Protein AF-A0A1B6D2B9-F1 (afdb_monomer_lite)

Secondary structure (DSSP, 8-state):
------PPPTTTTPPPPGGGS----HHHHHHHHHHHHHHHHTS-----HHHHHHHHHHHH-----HHHHHHHHHHTTEEEEE-TTS-EEEEE--HHHHHHHHHHHHHHHTTPPPP-

Organism: NCBI:txid38151

Foldseek 3Di:
DDDPDPDDPDPPPDDDDCVLVDDADPVNLVVLVVLCVCCCPPVVHFDDLVNSQVVCCVPPVPPDDSVSVQVSLVVQQWDWDQDPVRDTGIDHRPPPVVVVVVVVVVCVVVVHDDDD

Sequence (116 aa):
QFINEKLSTPGKKRKRSDYRNVNVDDFDRRVILDIIRGFYLNQKVVPTSKKLLQVLNEKLGFQWAESSLSRVLRNLGFRWRKCGSQRKILIERVNWRCDYLQKIRRLRGNKSKIFY

pLDDT: mean 83.69, std 9.5, range [45.16, 94.5]

Structure (mmCIF, N/CA/C/O backbone):
data_AF-A0A1B6D2B9-F1
#
_entry.id   AF-A0A1B6D2B9-F1
#
loop_
_atom_site.group_PDB
_atom_site.id
_atom_site.type_symbol
_atom_site.label_atom_id
_atom_site.label_alt_id
_atom_site.label_comp_id
_atom_site.label_asym_id
_atom_site.label_entity_id
_atom_site.label_seq_id
_atom_site.pdbx_PDB_ins_code
_atom_site.Cartn_x
_atom_site.Cartn_y
_atom_site.Cartn_z
_atom_site.occupancy
_atom_site.B_iso_or_equiv
_atom_site.auth_seq_id
_atom_site.auth_comp_id
_atom_site.auth_asym_id
_atom_site.auth_atom_id
_atom_site.pdbx_PDB_model_num
ATOM 1 N N . GLN A 1 1 ? 41.363 11.643 28.243 1.00 45.16 1 GLN A N 1
ATOM 2 C CA . GLN A 1 1 ? 40.525 11.448 27.039 1.00 45.16 1 GLN A CA 1
ATOM 3 C C . GLN A 1 1 ? 39.177 10.908 27.503 1.00 45.16 1 GL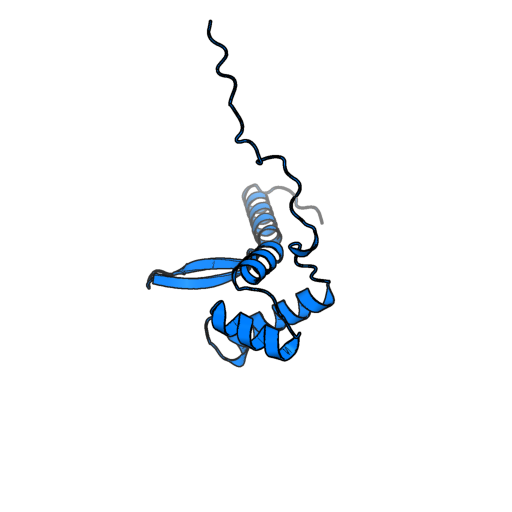N A C 1
ATOM 5 O O . GLN A 1 1 ? 39.147 9.813 28.043 1.00 45.16 1 GLN A O 1
ATOM 10 N N . PHE A 1 2 ? 38.093 11.683 27.406 1.00 49.66 2 PHE A N 1
ATOM 11 C CA . PHE A 1 2 ? 36.763 11.215 27.817 1.00 49.66 2 PHE A CA 1
ATOM 12 C C . PHE A 1 2 ? 36.142 10.384 26.691 1.00 49.66 2 PHE A C 1
ATOM 14 O O . PHE A 1 2 ? 35.972 10.871 25.574 1.00 49.66 2 PHE A O 1
ATOM 21 N N . ILE A 1 3 ? 35.836 9.121 26.980 1.00 61.03 3 ILE A N 1
ATOM 22 C CA . ILE A 1 3 ? 35.144 8.217 26.062 1.00 61.03 3 ILE A CA 1
ATOM 23 C C . ILE A 1 3 ? 33.700 8.718 25.946 1.00 61.03 3 ILE A C 1
ATOM 25 O O . ILE A 1 3 ? 32.954 8.719 26.921 1.00 61.03 3 ILE A O 1
ATOM 29 N N . ASN A 1 4 ? 33.308 9.179 24.758 1.00 63.25 4 ASN A N 1
ATOM 30 C CA . ASN A 1 4 ? 31.925 9.541 24.450 1.00 63.25 4 ASN A CA 1
ATOM 31 C C . ASN A 1 4 ? 31.105 8.255 24.260 1.00 63.25 4 ASN A C 1
ATOM 33 O O . ASN A 1 4 ? 30.816 7.830 23.138 1.00 63.25 4 ASN A O 1
ATOM 37 N N . GLU A 1 5 ? 30.806 7.578 25.365 1.00 71.69 5 GLU A N 1
ATOM 38 C CA . GLU A 1 5 ? 29.967 6.390 25.356 1.00 71.69 5 GLU A CA 1
ATOM 39 C C . GLU A 1 5 ? 28.508 6.828 25.163 1.00 71.69 5 GLU A C 1
ATOM 41 O O . GLU A 1 5 ? 27.904 7.476 26.019 1.00 71.69 5 GLU A O 1
ATOM 46 N N . LYS A 1 6 ? 27.930 6.530 23.991 1.00 75.44 6 LYS A N 1
ATOM 47 C CA . LYS A 1 6 ? 26.530 6.859 23.682 1.00 75.44 6 LYS A CA 1
ATOM 48 C C . LYS A 1 6 ? 25.597 6.135 24.655 1.00 75.44 6 LYS A C 1
ATOM 50 O O . LYS A 1 6 ? 25.222 4.984 24.426 1.00 75.44 6 LYS A O 1
ATOM 55 N N . LEU A 1 7 ? 25.155 6.841 25.693 1.00 77.00 7 LEU A N 1
ATOM 56 C CA . LEU A 1 7 ? 24.132 6.362 26.615 1.00 77.00 7 LEU A CA 1
ATOM 57 C C . LEU A 1 7 ? 22.836 6.072 25.841 1.00 77.00 7 LEU A C 1
ATOM 59 O O . LEU A 1 7 ? 22.227 6.945 25.220 1.00 77.00 7 LEU A O 1
ATOM 63 N N . SER A 1 8 ? 22.422 4.806 25.841 1.00 79.00 8 SER A N 1
ATOM 64 C CA . SER A 1 8 ? 21.153 4.378 25.258 1.00 79.00 8 SER A CA 1
ATOM 65 C C . SER A 1 8 ? 20.041 4.530 26.290 1.00 79.00 8 SER A C 1
ATOM 67 O O . SER A 1 8 ? 20.182 4.057 27.414 1.00 79.00 8 SER A O 1
ATOM 69 N N . THR A 1 9 ? 18.894 5.093 25.897 1.00 82.12 9 THR A N 1
ATOM 70 C CA . THR A 1 9 ? 17.745 5.239 26.801 1.00 82.12 9 THR A CA 1
ATOM 71 C C . THR A 1 9 ? 17.299 3.887 27.383 1.00 82.12 9 THR A C 1
ATOM 73 O O . THR A 1 9 ? 17.170 2.907 26.626 1.00 82.12 9 THR A O 1
ATOM 76 N N . PRO A 1 10 ? 17.029 3.813 28.703 1.00 76.00 10 PRO A N 1
ATOM 77 C CA . PRO A 1 10 ? 16.508 2.610 29.345 1.00 76.00 10 PRO A CA 1
ATOM 78 C C . PRO A 1 10 ? 15.173 2.217 28.704 1.00 76.00 10 PRO A C 1
ATOM 80 O O . PRO A 1 10 ? 14.164 2.899 28.850 1.00 76.00 10 PRO A O 1
ATOM 83 N N . GLY A 1 11 ? 15.168 1.136 27.923 1.00 77.25 11 GLY A N 1
ATOM 84 C CA . GLY A 1 11 ? 13.984 0.678 27.187 1.00 77.25 11 GLY A CA 1
ATOM 85 C C . GLY A 1 11 ? 14.181 0.496 25.685 1.00 77.25 11 GLY A C 1
ATOM 86 O O . GLY A 1 11 ? 13.403 -0.223 25.064 1.00 77.25 11 GLY A O 1
ATOM 87 N N . LYS A 1 12 ? 15.249 1.046 25.094 1.00 80.88 12 LYS A N 1
ATOM 88 C CA . LYS A 1 12 ? 15.503 0.925 23.646 1.00 80.88 12 LYS A CA 1
ATOM 89 C C . LYS A 1 12 ? 15.645 -0.523 23.160 1.00 80.88 12 LYS A C 1
ATOM 91 O O . LYS A 1 12 ? 15.248 -0.832 22.041 1.00 80.88 12 LYS A O 1
ATOM 96 N N . LYS A 1 13 ? 16.186 -1.404 24.008 1.00 83.12 13 LYS A N 1
ATOM 97 C CA . LYS A 1 13 ? 16.370 -2.839 23.733 1.00 83.12 13 LYS A CA 1
ATOM 98 C C . LYS A 1 13 ? 15.199 -3.717 24.207 1.00 83.12 13 LYS A C 1
ATOM 100 O O . LYS A 1 13 ? 15.253 -4.928 24.019 1.00 83.12 13 LYS A O 1
ATOM 105 N N . ARG A 1 14 ? 14.153 -3.154 24.835 1.00 84.38 14 ARG A N 1
ATOM 106 C CA . ARG A 1 14 ? 13.004 -3.954 25.294 1.00 84.38 14 ARG A CA 1
ATOM 107 C C . ARG A 1 14 ? 12.284 -4.535 24.078 1.00 84.38 14 ARG A C 1
ATOM 109 O O . ARG A 1 14 ? 11.855 -3.790 23.194 1.00 84.38 14 ARG A O 1
ATOM 116 N N . LYS A 1 15 ? 12.151 -5.864 24.045 1.00 77.19 15 LYS A N 1
ATOM 117 C CA . LYS A 1 15 ? 11.357 -6.560 23.029 1.00 77.19 15 LYS A CA 1
ATOM 118 C C . LYS A 1 15 ? 9.921 -6.050 23.124 1.00 77.19 15 LYS A C 1
ATOM 120 O O . LYS A 1 15 ? 9.338 -6.009 24.206 1.00 77.19 15 LYS A O 1
ATOM 125 N N . ARG A 1 16 ? 9.375 -5.590 21.999 1.00 73.56 16 ARG A N 1
ATOM 126 C CA . ARG A 1 16 ? 7.964 -5.204 21.931 1.00 73.56 16 ARG A CA 1
ATOM 127 C C . ARG A 1 16 ? 7.115 -6.469 21.919 1.00 73.56 16 ARG A C 1
ATOM 129 O O . ARG A 1 16 ? 7.548 -7.494 21.406 1.00 73.56 16 ARG A O 1
ATOM 136 N N . SER A 1 17 ? 5.928 -6.369 22.497 1.00 74.06 17 SER A N 1
ATOM 137 C CA . SER A 1 17 ? 4.971 -7.463 22.574 1.00 74.06 17 SER A CA 1
ATOM 138 C C . SER A 1 17 ? 4.504 -7.920 21.191 1.00 74.06 17 SER A C 1
ATOM 140 O O . SER A 1 17 ? 4.250 -7.093 20.311 1.00 74.06 17 SER A O 1
ATOM 142 N N . ASP A 1 18 ? 4.350 -9.232 21.032 1.00 66.75 18 ASP A N 1
ATOM 143 C CA . ASP A 1 18 ? 4.035 -9.856 19.744 1.00 66.75 18 ASP A CA 1
ATOM 144 C C . ASP A 1 18 ? 2.612 -9.540 19.261 1.00 66.75 18 ASP A C 1
ATOM 146 O O . ASP A 1 18 ? 2.384 -9.382 18.072 1.00 66.75 18 ASP A O 1
ATOM 150 N N . TYR A 1 19 ? 1.670 -9.270 20.175 1.00 63.09 19 TYR A N 1
ATOM 151 C CA . TYR A 1 19 ? 0.300 -8.851 19.825 1.00 63.09 19 TYR A CA 1
ATOM 152 C C . TYR A 1 19 ? 0.230 -7.556 18.992 1.00 63.09 19 TYR A C 1
ATOM 154 O O . TYR A 1 19 ? -0.804 -7.233 18.417 1.00 63.09 19 TYR A O 1
ATOM 162 N N . ARG A 1 20 ? 1.312 -6.763 18.959 1.00 61.53 20 ARG A N 1
ATOM 163 C CA . ARG A 1 20 ? 1.416 -5.558 18.117 1.00 61.53 20 ARG A CA 1
ATOM 164 C C . ARG A 1 20 ? 1.973 -5.849 16.728 1.00 61.53 20 ARG A C 1
ATOM 166 O O . ARG A 1 20 ? 2.005 -4.944 15.888 1.00 61.53 20 ARG A O 1
ATOM 173 N N . ASN A 1 21 ? 2.479 -7.056 16.503 1.00 66.25 21 ASN A N 1
ATOM 174 C CA . ASN A 1 21 ? 2.929 -7.485 15.199 1.00 66.25 21 ASN A CA 1
ATOM 175 C C . ASN A 1 21 ? 1.693 -7.840 14.390 1.00 66.25 21 ASN A C 1
ATOM 177 O O . ASN A 1 21 ? 0.983 -8.806 14.631 1.00 66.25 21 ASN A O 1
ATOM 181 N N . VAL A 1 22 ? 1.422 -6.953 13.450 1.00 70.19 22 VAL A N 1
ATOM 182 C CA . VAL A 1 22 ? 0.363 -7.088 12.473 1.00 70.19 22 VAL A CA 1
ATOM 183 C C . VAL A 1 22 ? 0.700 -8.288 11.587 1.00 70.19 22 VAL A C 1
ATOM 185 O O . VAL A 1 22 ? 1.590 -8.186 10.738 1.00 70.19 22 VAL A O 1
ATOM 188 N N . ASN A 1 23 ? 0.052 -9.425 11.840 1.00 73.88 23 ASN A N 1
ATOM 189 C CA . ASN A 1 23 ? 0.212 -10.623 11.029 1.00 73.88 23 ASN A CA 1
ATOM 190 C C . ASN A 1 23 ? -0.669 -10.484 9.786 1.00 73.88 23 ASN A C 1
ATOM 192 O O . ASN A 1 23 ? -1.879 -10.355 9.910 1.00 73.88 23 ASN A O 1
ATOM 196 N N . VAL A 1 24 ? -0.042 -10.426 8.614 1.00 81.75 24 VAL A N 1
ATOM 197 C CA . VAL A 1 24 ? -0.712 -10.299 7.313 1.00 81.75 24 VAL A CA 1
ATOM 198 C C . VAL A 1 24 ? -0.158 -11.412 6.449 1.00 81.75 24 VAL A C 1
ATOM 200 O O . VAL A 1 24 ? 1.032 -11.373 6.081 1.00 81.75 24 VAL A O 1
ATOM 203 N N . ASP A 1 25 ? -1.008 -12.389 6.160 1.00 86.88 25 ASP A N 1
ATOM 204 C CA . ASP A 1 25 ? -0.657 -13.519 5.311 1.00 86.88 25 ASP A CA 1
ATOM 205 C C . ASP A 1 25 ? -0.628 -13.111 3.825 1.00 86.88 25 ASP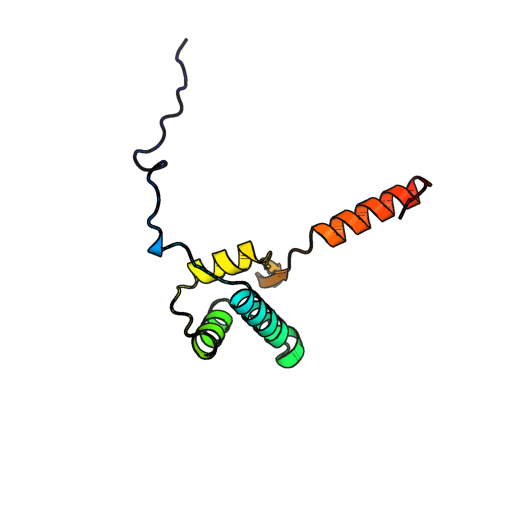 A C 1
ATOM 207 O O . ASP A 1 25 ? -0.862 -11.954 3.464 1.00 86.88 25 ASP A O 1
ATOM 211 N N . ASP A 1 26 ? -0.276 -14.034 2.933 1.00 88.31 26 ASP A N 1
ATOM 212 C CA . ASP A 1 26 ? -0.197 -13.714 1.505 1.00 88.31 26 ASP A CA 1
ATOM 213 C C . ASP A 1 26 ? -1.570 -13.492 0.847 1.00 88.31 26 ASP A C 1
ATOM 215 O O . ASP A 1 26 ? -1.661 -12.761 -0.147 1.00 88.31 26 ASP A O 1
ATOM 219 N N . PHE A 1 27 ? -2.641 -14.050 1.414 1.00 89.62 27 PHE A N 1
ATOM 220 C CA . PHE A 1 27 ? -4.004 -13.825 0.948 1.00 89.62 27 PHE A CA 1
ATOM 221 C C . PHE A 1 27 ? -4.462 -12.401 1.285 1.00 89.62 27 PHE A C 1
ATOM 223 O O . PHE A 1 27 ? -4.849 -11.648 0.387 1.00 89.62 27 PHE A O 1
ATOM 230 N N . ASP A 1 28 ? -4.308 -11.984 2.540 1.00 89.19 28 ASP A N 1
ATOM 231 C CA . ASP A 1 28 ? -4.593 -10.640 3.032 1.00 89.19 28 ASP A CA 1
ATOM 232 C C . ASP A 1 28 ? -3.840 -9.589 2.218 1.00 89.19 28 ASP A C 1
ATOM 234 O O . ASP A 1 28 ? -4.408 -8.576 1.799 1.00 89.19 28 ASP A O 1
ATOM 238 N N . ARG A 1 29 ? -2.553 -9.839 1.931 1.00 89.94 29 ARG A N 1
ATOM 239 C CA . ARG A 1 29 ? -1.742 -8.960 1.072 1.00 89.94 29 ARG A CA 1
ATOM 240 C C . ARG A 1 29 ? -2.396 -8.772 -0.285 1.00 89.94 29 ARG A C 1
ATOM 242 O O . ARG A 1 29 ? -2.476 -7.642 -0.766 1.00 89.94 29 ARG A O 1
ATOM 249 N N . ARG A 1 30 ? -2.864 -9.856 -0.903 1.00 92.25 30 ARG A N 1
ATOM 250 C CA . ARG A 1 30 ? -3.497 -9.806 -2.220 1.00 92.25 30 ARG A CA 1
ATOM 251 C C . ARG A 1 30 ? -4.820 -9.048 -2.184 1.00 92.25 30 ARG A C 1
ATOM 253 O O . ARG A 1 30 ? -5.027 -8.179 -3.026 1.00 92.25 30 ARG A O 1
ATOM 260 N N . VAL A 1 31 ? -5.644 -9.277 -1.165 1.00 92.38 31 VAL A N 1
ATOM 261 C CA . VAL A 1 31 ? -6.894 -8.529 -0.967 1.00 92.38 31 VAL A CA 1
ATOM 262 C C . VAL A 1 31 ? -6.619 -7.032 -0.789 1.00 92.38 31 VAL A C 1
ATOM 264 O O . VAL A 1 31 ? -7.265 -6.206 -1.435 1.00 92.38 31 VAL A O 1
ATOM 267 N N . ILE A 1 32 ? -5.621 -6.657 0.020 1.00 92.25 32 ILE A N 1
ATOM 268 C CA . ILE A 1 32 ? -5.211 -5.254 0.202 1.00 92.25 32 ILE A CA 1
ATOM 269 C C . ILE A 1 32 ? -4.788 -4.629 -1.135 1.00 92.25 32 ILE A C 1
ATOM 271 O O . ILE A 1 32 ? -5.195 -3.507 -1.449 1.00 92.25 32 ILE A O 1
ATOM 275 N N . LEU A 1 33 ? -3.984 -5.340 -1.933 1.00 92.06 33 LEU A N 1
ATOM 276 C CA . LEU A 1 33 ? -3.540 -4.872 -3.249 1.00 92.06 33 LEU A CA 1
ATOM 277 C C . LEU A 1 33 ? -4.719 -4.641 -4.197 1.00 92.06 33 LEU A C 1
ATOM 279 O O . LEU A 1 33 ? -4.776 -3.602 -4.858 1.00 92.06 33 LEU A O 1
ATOM 283 N N . ASP A 1 34 ? -5.667 -5.572 -4.242 1.00 93.50 34 ASP A N 1
ATOM 284 C CA . ASP A 1 34 ? -6.834 -5.479 -5.117 1.00 93.50 34 ASP A CA 1
ATOM 285 C C . ASP A 1 34 ? -7.776 -4.349 -4.689 1.00 93.50 34 ASP A C 1
ATOM 287 O O . ASP A 1 34 ? -8.273 -3.609 -5.540 1.00 93.50 34 ASP A O 1
ATOM 291 N N . ILE A 1 35 ? -7.937 -4.115 -3.383 1.00 94.12 35 ILE A N 1
ATOM 292 C CA . ILE A 1 35 ? -8.673 -2.955 -2.864 1.00 94.12 35 ILE A CA 1
ATOM 293 C C . ILE A 1 35 ? -8.008 -1.650 -3.319 1.00 94.12 35 ILE A C 1
ATOM 295 O O . ILE A 1 35 ? -8.682 -0.782 -3.878 1.00 94.12 35 ILE A O 1
ATOM 299 N N . ILE A 1 36 ? -6.690 -1.504 -3.130 1.00 93.44 36 ILE A N 1
ATOM 300 C CA . ILE A 1 36 ? -5.950 -0.301 -3.553 1.00 93.44 36 ILE A CA 1
ATOM 301 C C . ILE A 1 36 ? -6.094 -0.083 -5.062 1.00 93.44 36 ILE A C 1
ATOM 303 O O . ILE A 1 36 ? -6.347 1.040 -5.502 1.00 93.44 36 ILE A O 1
ATOM 307 N N . ARG A 1 37 ? -5.963 -1.145 -5.863 1.00 92.94 37 ARG A N 1
ATOM 308 C CA . ARG A 1 37 ? -6.165 -1.082 -7.316 1.00 92.94 37 ARG A CA 1
ATOM 309 C C . ARG A 1 37 ? -7.591 -0.669 -7.663 1.00 92.94 37 ARG A C 1
ATOM 311 O O . ARG A 1 37 ? -7.758 0.178 -8.532 1.00 92.94 37 ARG A O 1
ATOM 318 N N . GLY A 1 38 ? -8.598 -1.180 -6.957 1.00 94.50 38 GLY A N 1
ATOM 319 C CA . GLY A 1 38 ? -10.004 -0.820 -7.149 1.00 94.50 38 GLY A CA 1
ATOM 320 C C . GLY A 1 38 ? -10.289 0.672 -6.943 1.00 94.50 38 GLY A C 1
ATOM 321 O O . GLY A 1 38 ? -11.037 1.258 -7.727 1.00 94.50 38 GLY A O 1
ATOM 322 N N . PHE A 1 39 ? -9.641 1.321 -5.967 1.00 94.50 39 PHE A N 1
ATOM 323 C CA . PHE A 1 39 ? -9.743 2.778 -5.784 1.00 94.50 39 PHE A CA 1
ATOM 324 C C . PHE A 1 39 ? -9.298 3.547 -7.038 1.00 94.50 39 PHE A C 1
ATOM 326 O O . PHE A 1 39 ? -9.989 4.461 -7.491 1.00 94.50 39 PHE A O 1
ATOM 333 N N . TYR A 1 40 ? -8.177 3.146 -7.639 1.00 92.62 40 TYR A N 1
ATOM 334 C CA . TYR A 1 40 ? -7.626 3.821 -8.815 1.00 92.62 40 TYR A CA 1
ATOM 335 C C . TYR A 1 40 ? -8.305 3.419 -10.128 1.00 92.62 40 TYR A C 1
ATOM 337 O O . TYR A 1 40 ? -8.539 4.275 -10.978 1.00 92.62 40 TYR A O 1
ATOM 345 N N . LEU A 1 41 ? -8.603 2.133 -10.320 1.00 94.00 41 LEU A N 1
ATOM 346 C CA . LEU A 1 41 ? -9.118 1.601 -11.582 1.00 94.00 41 LEU A CA 1
ATOM 347 C C . LEU A 1 41 ? -10.628 1.783 -11.705 1.00 94.00 41 LEU A C 1
ATOM 349 O O . LEU A 1 41 ? -11.073 2.272 -12.743 1.00 94.00 41 LEU A O 1
ATOM 353 N N . ASN A 1 42 ? -11.378 1.453 -10.651 1.00 93.50 42 ASN A N 1
ATOM 354 C CA . ASN A 1 42 ? -12.839 1.404 -10.691 1.00 93.50 42 ASN A CA 1
ATOM 355 C C . ASN A 1 42 ? -13.441 2.726 -10.214 1.00 93.50 42 ASN A C 1
ATOM 357 O O . ASN A 1 42 ? -14.275 3.304 -10.898 1.00 93.50 42 ASN A O 1
ATOM 361 N N . GLN A 1 43 ? -12.989 3.235 -9.062 1.00 92.06 43 GLN A N 1
ATOM 362 C CA . GLN A 1 43 ? -13.560 4.452 -8.472 1.00 92.06 43 GLN A CA 1
ATOM 363 C C . GLN A 1 43 ? -12.943 5.740 -9.032 1.00 92.06 43 GLN A C 1
ATOM 365 O O . GLN A 1 43 ? -13.540 6.801 -8.896 1.00 92.06 43 GLN A O 1
ATOM 370 N N . LYS A 1 44 ? -11.750 5.668 -9.645 1.00 90.50 44 LYS A N 1
ATOM 371 C CA . LYS A 1 44 ? -10.959 6.833 -10.097 1.00 90.50 44 LYS A CA 1
ATOM 372 C C . LYS A 1 44 ? -10.673 7.846 -8.973 1.00 90.50 44 LYS A C 1
ATOM 374 O O . LYS A 1 44 ? -10.514 9.039 -9.222 1.00 90.50 44 LYS A O 1
ATOM 379 N N . VAL A 1 45 ? -10.573 7.375 -7.728 1.00 90.06 45 VAL A N 1
ATOM 380 C CA . VAL A 1 45 ? -10.357 8.205 -6.534 1.00 90.06 45 VAL A CA 1
ATOM 381 C C . VAL A 1 45 ? -9.014 7.868 -5.896 1.00 90.06 45 VAL A C 1
ATOM 383 O O . VAL A 1 45 ? -8.628 6.707 -5.789 1.00 90.06 45 VAL A O 1
ATOM 386 N N . VAL A 1 46 ? -8.307 8.893 -5.411 1.00 88.94 46 VAL A N 1
ATOM 387 C CA . VAL A 1 46 ? -7.089 8.690 -4.619 1.00 88.94 46 VAL A CA 1
ATOM 388 C C . VAL A 1 46 ? -7.474 8.083 -3.263 1.00 88.94 46 VAL A C 1
ATOM 390 O O . VAL A 1 46 ? -8.210 8.720 -2.496 1.00 88.94 46 VAL A O 1
ATOM 393 N N . PRO A 1 47 ? -6.975 6.883 -2.923 1.00 91.81 47 PRO A N 1
ATOM 394 C CA . PRO A 1 47 ? -7.249 6.275 -1.637 1.00 91.81 47 PRO A CA 1
ATOM 395 C C . PRO A 1 47 ? -6.686 7.159 -0.525 1.00 91.81 47 PRO A C 1
ATOM 397 O O . PRO A 1 47 ? -5.580 7.683 -0.615 1.00 91.81 47 PRO A O 1
ATOM 400 N N . THR A 1 48 ? -7.452 7.317 0.547 1.00 90.62 48 THR A N 1
ATOM 401 C CA . THR A 1 48 ? -6.993 7.937 1.797 1.00 90.62 48 THR A CA 1
ATOM 402 C C . THR A 1 48 ? -6.885 6.845 2.849 1.00 90.62 48 THR A C 1
ATOM 404 O O . THR A 1 48 ? -7.630 5.870 2.785 1.00 90.62 48 THR A O 1
ATOM 407 N N . SER A 1 49 ? -6.003 7.006 3.833 1.00 89.00 49 SER A N 1
ATOM 408 C CA . SER A 1 49 ? -5.833 6.048 4.931 1.00 89.00 49 SER A CA 1
ATOM 409 C C . SER A 1 49 ? -7.157 5.664 5.601 1.00 89.00 49 SER A C 1
ATOM 411 O O . SER A 1 49 ? -7.445 4.480 5.717 1.00 89.00 49 SER A O 1
ATOM 413 N N . LYS A 1 50 ? -8.005 6.646 5.936 1.00 90.19 50 LYS A N 1
ATOM 414 C CA . LYS A 1 50 ? -9.336 6.419 6.527 1.00 90.19 50 LYS A CA 1
ATOM 415 C C . LYS A 1 50 ? -10.268 5.599 5.629 1.00 90.19 50 LYS A C 1
ATOM 417 O O . LYS A 1 50 ? -10.880 4.648 6.096 1.00 90.19 50 LYS A O 1
ATOM 422 N N . LYS A 1 51 ? -10.343 5.938 4.336 1.00 91.75 51 LYS A N 1
ATOM 423 C CA . LYS A 1 51 ? -11.195 5.227 3.365 1.00 91.75 51 LYS A CA 1
ATOM 424 C C . LYS A 1 51 ? -10.729 3.789 3.151 1.00 91.75 51 LYS A C 1
ATOM 426 O O . LYS A 1 51 ? -11.545 2.880 3.106 1.00 91.75 51 LYS A O 1
ATOM 431 N N . LEU A 1 52 ? -9.415 3.586 3.046 1.00 92.56 52 LEU A N 1
ATOM 432 C CA . LEU A 1 52 ? -8.830 2.250 2.959 1.00 92.56 52 LEU A CA 1
ATOM 433 C C . LEU A 1 52 ? -9.135 1.432 4.209 1.00 92.56 52 LEU A C 1
ATOM 435 O O . LEU A 1 52 ? -9.525 0.279 4.088 1.00 92.56 52 LEU A O 1
ATOM 439 N N . LEU A 1 53 ? -8.977 2.033 5.390 1.00 92.12 53 LEU A N 1
ATOM 440 C CA . LEU A 1 53 ? -9.237 1.367 6.660 1.00 92.12 53 LEU A CA 1
ATOM 441 C C . LEU A 1 53 ? -10.692 0.908 6.762 1.00 92.12 53 LEU A C 1
ATOM 443 O O . LEU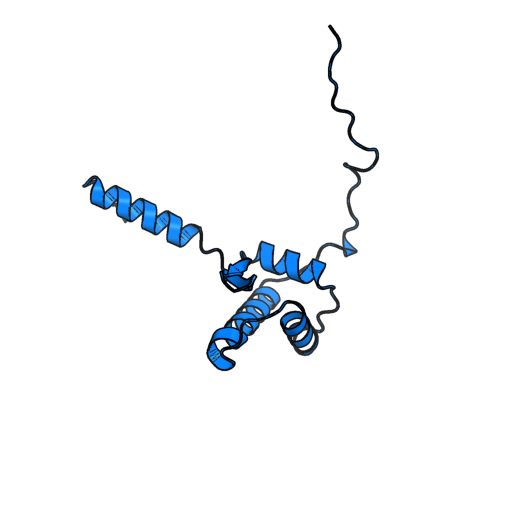 A 1 53 ? -10.926 -0.231 7.135 1.00 92.12 53 LEU A O 1
ATOM 447 N N . GLN A 1 54 ? -11.647 1.757 6.375 1.00 91.94 54 GLN A N 1
ATOM 448 C CA . GLN A 1 54 ? -13.065 1.406 6.370 1.00 91.94 54 GLN A CA 1
ATOM 449 C C . GLN A 1 54 ? -13.347 0.189 5.472 1.00 91.94 54 GLN A C 1
ATOM 451 O O . GLN A 1 54 ? -13.888 -0.804 5.946 1.00 91.94 54 GLN A O 1
ATOM 456 N N . VAL A 1 55 ? -12.904 0.227 4.211 1.00 92.44 55 VAL A N 1
ATOM 457 C CA . VAL A 1 55 ? -13.130 -0.874 3.255 1.00 92.44 55 VAL A CA 1
ATOM 458 C C . VAL A 1 55 ? -12.430 -2.163 3.694 1.00 92.44 55 VAL A C 1
ATOM 460 O O . VAL A 1 55 ? -12.964 -3.256 3.514 1.00 92.44 55 VAL A O 1
ATOM 463 N N . LEU A 1 56 ? -11.233 -2.057 4.275 1.00 90.62 56 LEU A N 1
ATOM 464 C CA . LEU A 1 56 ? -10.518 -3.209 4.826 1.00 90.62 56 LEU A CA 1
ATOM 465 C C . LEU A 1 56 ? -11.244 -3.796 6.034 1.00 90.62 56 LEU A C 1
ATOM 467 O O . LEU A 1 56 ? -11.304 -5.015 6.165 1.00 90.62 56 LEU A O 1
ATOM 471 N N . ASN A 1 57 ? -11.819 -2.954 6.891 1.00 89.56 57 ASN A N 1
ATOM 472 C CA . ASN A 1 57 ? -12.573 -3.413 8.050 1.00 89.56 57 ASN A CA 1
ATOM 473 C C . ASN A 1 57 ? -13.836 -4.172 7.618 1.00 89.56 57 ASN A C 1
ATOM 475 O O . ASN A 1 57 ? -14.099 -5.258 8.118 1.00 89.56 57 ASN A O 1
ATOM 479 N N . GLU A 1 58 ? -14.541 -3.663 6.605 1.00 89.62 58 GLU A N 1
ATOM 480 C CA . GLU A 1 58 ? -15.722 -4.311 6.022 1.00 89.62 58 GLU A CA 1
ATOM 481 C C . GLU A 1 58 ? -15.397 -5.649 5.329 1.00 89.62 58 GLU A C 1
ATOM 483 O O . GLU A 1 58 ? -16.161 -6.602 5.451 1.00 89.62 58 GLU A O 1
ATOM 488 N N . LYS A 1 59 ? -14.275 -5.746 4.599 1.00 86.56 59 LYS A N 1
ATOM 489 C CA . LYS A 1 59 ? -13.936 -6.947 3.806 1.00 86.56 59 LYS A CA 1
ATOM 490 C C . LYS A 1 59 ? -13.163 -8.026 4.560 1.00 86.56 59 LYS A C 1
ATOM 492 O O . LYS A 1 59 ? -13.324 -9.197 4.240 1.00 86.56 59 LYS A O 1
ATOM 497 N N . LEU A 1 60 ? -12.287 -7.639 5.485 1.00 83.81 60 LEU A N 1
ATOM 498 C CA . LEU A 1 60 ? -11.368 -8.549 6.182 1.00 83.81 60 LEU A CA 1
ATOM 499 C C . LEU A 1 60 ? -11.627 -8.615 7.695 1.00 83.81 60 LEU A C 1
ATOM 501 O O . LEU A 1 60 ? -10.928 -9.341 8.392 1.00 83.81 60 LEU A O 1
ATOM 505 N N . GLY A 1 61 ? -12.571 -7.835 8.238 1.00 81.00 61 GLY A N 1
ATOM 506 C CA . GLY A 1 61 ? -12.712 -7.690 9.694 1.00 81.00 61 GLY A CA 1
ATOM 507 C C . GLY A 1 61 ? -11.494 -7.008 10.328 1.00 81.00 61 GLY A C 1
ATOM 508 O O . GLY A 1 61 ? -11.094 -7.323 11.448 1.00 81.00 61 GLY A O 1
ATOM 509 N N . PHE A 1 62 ? -10.848 -6.116 9.577 1.00 73.44 62 PHE A N 1
ATOM 510 C CA . PHE A 1 62 ? -9.579 -5.481 9.917 1.00 73.44 62 PHE A CA 1
ATOM 511 C C . PHE A 1 62 ? -9.672 -4.580 11.164 1.00 73.44 62 PHE A C 1
ATOM 513 O O . PHE A 1 62 ? -9.901 -3.376 11.072 1.00 73.44 62 PHE A O 1
ATOM 520 N N . GLN A 1 63 ? -9.407 -5.140 12.346 1.00 76.25 63 GLN A N 1
ATOM 521 C CA . GLN A 1 63 ? -9.535 -4.426 13.627 1.00 76.25 63 GLN A CA 1
ATOM 522 C C . GLN A 1 63 ? -8.371 -3.478 13.967 1.00 76.25 63 GLN A C 1
ATOM 524 O O . GLN A 1 63 ? -8.294 -2.939 15.073 1.00 76.25 63 GLN A O 1
ATOM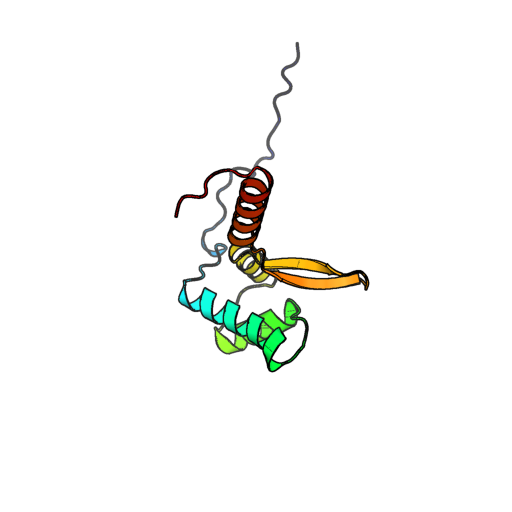 529 N N . TRP A 1 64 ? -7.408 -3.289 13.064 1.00 77.81 64 TRP A N 1
ATOM 530 C CA . TRP A 1 64 ? -6.194 -2.541 13.385 1.00 77.81 64 TRP A CA 1
ATOM 531 C C . TRP A 1 64 ? -6.332 -1.038 13.150 1.00 77.81 64 TRP A C 1
ATOM 533 O O . TRP A 1 64 ? -7.071 -0.574 12.289 1.00 77.81 64 TRP A O 1
ATOM 543 N N . ALA A 1 65 ? -5.532 -0.265 13.885 1.00 86.06 65 ALA A N 1
ATOM 544 C CA . ALA A 1 65 ? -5.469 1.183 13.745 1.00 86.06 65 ALA A CA 1
ATOM 545 C C . ALA A 1 65 ? -4.786 1.639 12.437 1.00 86.06 65 ALA A C 1
ATOM 547 O O . ALA A 1 65 ? -4.037 0.907 11.786 1.00 86.06 65 ALA A O 1
ATOM 548 N N . GLU A 1 66 ? -4.950 2.920 12.101 1.00 88.00 66 GLU A N 1
ATOM 549 C CA . GLU A 1 66 ? -4.337 3.556 10.924 1.00 88.00 66 GLU A CA 1
ATOM 550 C C . GLU A 1 66 ? -2.797 3.447 10.897 1.00 88.00 66 GLU A C 1
ATOM 552 O O . GLU A 1 66 ? -2.171 3.340 9.835 1.00 88.00 66 GLU A O 1
ATOM 557 N N . SER A 1 67 ? -2.169 3.438 12.075 1.00 87.25 67 SER A N 1
ATOM 558 C CA . SER A 1 67 ? -0.722 3.259 12.234 1.00 87.25 67 SER A CA 1
ATOM 559 C C . SER A 1 67 ? -0.264 1.861 11.806 1.00 87.25 67 SER A C 1
ATOM 561 O O . SER A 1 67 ? 0.757 1.728 11.123 1.00 87.25 67 SER A O 1
ATOM 563 N N . SER A 1 68 ? -1.044 0.833 12.142 1.00 87.38 68 SER A N 1
ATOM 564 C CA . SER A 1 68 ? -0.836 -0.548 11.710 1.00 87.38 68 SER A CA 1
ATOM 565 C C . SER A 1 68 ? -0.991 -0.673 10.200 1.00 87.38 68 SER A C 1
ATOM 567 O O . SER A 1 68 ? -0.075 -1.165 9.541 1.00 87.38 68 SER A O 1
ATOM 569 N N . LEU A 1 69 ? -2.071 -0.120 9.632 1.00 89.44 69 LEU A N 1
ATOM 570 C CA . LEU A 1 69 ? -2.279 -0.081 8.181 1.00 89.44 69 LEU A CA 1
ATOM 571 C C . LEU A 1 69 ? -1.097 0.584 7.463 1.00 89.44 69 LEU A C 1
ATOM 573 O O . LEU A 1 69 ? -0.563 0.052 6.495 1.00 89.44 69 LEU A O 1
ATOM 577 N N . SER A 1 70 ? -0.618 1.718 7.975 1.00 89.12 70 SER A N 1
ATOM 578 C CA . SER A 1 70 ? 0.536 2.421 7.403 1.00 89.12 70 SER A CA 1
ATOM 579 C C . SER A 1 70 ? 1.811 1.572 7.400 1.00 89.12 70 SER A C 1
ATOM 581 O O . SER A 1 70 ? 2.632 1.687 6.484 1.00 89.12 70 SER A O 1
ATOM 583 N N . ARG A 1 71 ? 1.993 0.711 8.408 1.00 88.00 71 ARG A N 1
ATOM 584 C CA . ARG A 1 71 ? 3.124 -0.219 8.483 1.00 88.00 71 ARG A CA 1
ATOM 585 C C . ARG A 1 71 ? 2.978 -1.360 7.478 1.00 88.00 71 ARG A C 1
ATOM 587 O O . ARG A 1 71 ? 3.949 -1.656 6.788 1.00 88.00 71 ARG A O 1
ATOM 594 N N . VAL A 1 72 ? 1.778 -1.924 7.341 1.00 89.62 72 VAL A N 1
ATOM 595 C CA . VAL A 1 72 ? 1.462 -2.954 6.336 1.00 89.62 72 VAL A CA 1
ATOM 596 C C . VAL A 1 72 ? 1.700 -2.428 4.929 1.00 89.62 72 VAL A C 1
ATOM 598 O O . VAL A 1 72 ? 2.452 -3.027 4.167 1.00 89.62 72 VAL A O 1
ATOM 601 N N . LEU A 1 73 ? 1.156 -1.251 4.612 1.00 91.00 73 LEU A N 1
ATOM 602 C CA . LEU A 1 73 ? 1.358 -0.600 3.319 1.00 91.00 73 LEU A CA 1
ATOM 603 C C . LEU A 1 73 ? 2.844 -0.372 3.031 1.00 91.00 73 LEU A C 1
ATOM 605 O O . LEU A 1 73 ? 3.299 -0.627 1.921 1.00 91.00 73 LEU A O 1
ATOM 609 N N . ARG A 1 74 ? 3.628 0.047 4.033 1.00 89.12 74 ARG A N 1
ATOM 610 C CA . ARG A 1 74 ? 5.077 0.217 3.875 1.00 89.12 74 ARG A CA 1
ATOM 611 C C . ARG A 1 74 ? 5.788 -1.111 3.600 1.00 89.12 74 ARG A C 1
ATOM 613 O O . ARG A 1 74 ? 6.715 -1.111 2.790 1.00 89.12 74 ARG A O 1
ATOM 620 N N . ASN A 1 75 ? 5.379 -2.197 4.255 1.00 87.62 75 ASN A N 1
ATOM 621 C CA . ASN A 1 75 ? 5.930 -3.537 4.032 1.00 87.62 75 ASN A CA 1
ATOM 622 C C . ASN A 1 75 ? 5.586 -4.060 2.629 1.00 87.62 75 ASN A C 1
ATOM 624 O O . ASN A 1 75 ? 6.447 -4.632 1.973 1.00 87.62 75 ASN A O 1
ATOM 628 N N . LEU A 1 76 ? 4.381 -3.762 2.136 1.00 88.38 76 LEU A N 1
ATOM 629 C CA . LEU A 1 76 ? 3.945 -4.016 0.757 1.00 88.38 76 LEU A CA 1
ATOM 630 C C . LEU A 1 76 ? 4.629 -3.113 -0.286 1.00 88.38 76 LEU A C 1
ATOM 632 O O . LEU A 1 76 ? 4.353 -3.217 -1.474 1.00 88.38 76 LEU A O 1
ATOM 636 N N . GLY A 1 77 ? 5.498 -2.192 0.137 1.00 89.19 77 GLY A N 1
ATOM 637 C CA . GLY A 1 77 ? 6.202 -1.279 -0.759 1.00 89.19 77 GLY A CA 1
ATOM 638 C C . GLY A 1 77 ? 5.441 0.006 -1.090 1.00 89.19 77 GLY A C 1
ATOM 639 O O . GLY A 1 77 ? 5.967 0.841 -1.816 1.00 89.19 77 GLY A O 1
ATOM 640 N N . PHE A 1 78 ? 4.262 0.258 -0.532 1.00 91.06 78 PHE A N 1
ATOM 641 C CA . PHE A 1 78 ? 3.528 1.502 -0.766 1.00 91.06 78 PHE A CA 1
ATOM 642 C C . PHE A 1 78 ? 4.012 2.644 0.125 1.00 91.06 78 PHE A C 1
ATOM 644 O O . PHE A 1 78 ? 4.391 2.473 1.289 1.00 91.06 78 PHE A O 1
ATOM 651 N N . ARG A 1 79 ? 3.992 3.862 -0.423 1.00 90.62 79 ARG A N 1
ATOM 652 C CA . ARG A 1 79 ? 4.320 5.086 0.312 1.00 90.62 79 ARG A CA 1
ATOM 653 C C . ARG A 1 79 ? 3.406 6.234 -0.078 1.00 90.62 79 ARG A C 1
ATOM 655 O O . ARG A 1 79 ? 3.169 6.490 -1.253 1.00 90.62 79 ARG A O 1
ATOM 662 N N . TRP A 1 80 ? 2.991 6.991 0.930 1.00 90.75 80 TRP A N 1
ATOM 663 C CA . TRP A 1 80 ? 2.356 8.286 0.737 1.00 90.75 80 TRP A CA 1
ATOM 664 C C . TRP A 1 80 ? 3.386 9.308 0.252 1.00 90.75 80 TRP A C 1
ATOM 666 O O . TRP A 1 80 ? 4.401 9.543 0.915 1.00 90.75 80 TRP A O 1
ATOM 676 N N . ARG A 1 81 ? 3.123 9.936 -0.891 1.00 88.94 81 ARG A N 1
ATOM 677 C CA . ARG A 1 81 ? 3.940 11.016 -1.454 1.00 88.94 81 ARG A CA 1
ATOM 678 C C . ARG A 1 81 ? 3.102 12.274 -1.591 1.00 88.94 81 ARG A C 1
ATOM 680 O O . ARG A 1 81 ? 1.959 12.201 -2.024 1.00 88.94 81 ARG A O 1
ATOM 687 N N . LYS A 1 82 ? 3.664 13.421 -1.202 1.00 88.50 82 LYS A N 1
ATOM 688 C CA . LYS A 1 82 ? 3.031 14.718 -1.456 1.00 88.50 82 LYS A CA 1
ATOM 689 C C . LYS A 1 82 ? 3.060 14.989 -2.959 1.00 88.50 82 LYS A C 1
ATOM 691 O O . LYS A 1 82 ? 4.095 14.799 -3.591 1.00 88.50 82 LYS A O 1
ATOM 696 N N . CYS A 1 83 ? 1.932 15.423 -3.490 1.00 82.56 83 CYS A N 1
ATOM 697 C CA . CYS A 1 83 ? 1.807 16.012 -4.812 1.00 82.56 83 CYS A CA 1
ATOM 698 C C . CYS A 1 83 ? 1.808 17.544 -4.666 1.00 82.56 83 CYS A C 1
ATOM 700 O O . CYS A 1 83 ? 1.536 18.053 -3.574 1.00 82.56 83 CYS A O 1
ATOM 702 N N . GLY A 1 84 ? 2.102 18.280 -5.742 1.00 76.56 84 GLY A N 1
ATOM 703 C CA . GLY A 1 84 ? 2.224 19.748 -5.725 1.00 76.56 84 GLY A CA 1
ATOM 704 C C . GLY A 1 84 ? 1.017 20.481 -5.121 1.00 76.56 84 GLY A C 1
ATOM 705 O O . GLY A 1 84 ? 1.170 21.550 -4.548 1.00 76.56 84 GLY A O 1
ATOM 706 N N . SER A 1 85 ? -0.167 19.863 -5.132 1.00 76.12 85 SER A N 1
ATOM 707 C CA . SER A 1 85 ? -1.406 20.396 -4.549 1.00 76.12 85 SER A CA 1
ATOM 708 C C . SER A 1 85 ? -1.605 20.096 -3.051 1.00 76.12 85 SER A C 1
ATOM 710 O O . SER A 1 85 ? -2.740 19.990 -2.597 1.00 76.12 85 SER A O 1
ATOM 712 N N . GLN A 1 86 ? -0.531 19.894 -2.275 1.00 74.25 86 GLN A N 1
ATOM 713 C CA . GLN A 1 86 ? -0.524 19.488 -0.848 1.00 74.25 86 GLN A CA 1
ATOM 714 C C . GLN A 1 86 ? -1.156 18.116 -0.532 1.00 74.25 86 GLN A C 1
ATOM 716 O O . GLN A 1 86 ? -0.890 17.531 0.523 1.00 74.25 86 GLN A O 1
ATOM 721 N N . ARG A 1 87 ? -1.946 17.557 -1.453 1.00 81.12 87 ARG A N 1
ATOM 722 C CA . ARG A 1 87 ? -2.544 16.224 -1.355 1.00 81.12 87 ARG A CA 1
ATOM 723 C C . ARG A 1 87 ? -1.465 15.147 -1.337 1.00 81.12 87 ARG A C 1
ATOM 725 O O . ARG A 1 87 ? -0.429 15.268 -1.992 1.00 81.12 87 ARG A O 1
ATOM 732 N N . LYS A 1 88 ? -1.714 14.066 -0.598 1.00 88.00 88 LYS A N 1
ATOM 733 C CA . LYS A 1 88 ? -0.859 12.875 -0.608 1.00 88.00 88 LYS A CA 1
ATOM 734 C C . LYS A 1 88 ? -1.486 11.802 -1.487 1.00 88.00 88 LYS A C 1
ATOM 736 O O . LYS A 1 88 ? -2.672 11.529 -1.356 1.00 88.00 88 LYS A O 1
ATOM 741 N N . ILE A 1 89 ? -0.675 11.186 -2.334 1.00 89.94 89 ILE A N 1
ATOM 742 C CA . ILE A 1 89 ? -1.055 10.043 -3.165 1.00 89.94 89 ILE A CA 1
ATOM 743 C C . ILE A 1 89 ? -0.331 8.791 -2.675 1.00 89.94 89 ILE A C 1
ATOM 745 O O . ILE A 1 89 ? 0.825 8.866 -2.244 1.00 89.94 89 ILE A O 1
ATOM 749 N N . LEU A 1 90 ? -1.019 7.650 -2.696 1.00 92.38 90 LEU A N 1
ATOM 750 C CA . LEU A 1 90 ? -0.429 6.360 -2.348 1.00 92.38 90 LEU A CA 1
ATOM 751 C C . LEU A 1 90 ? 0.251 5.778 -3.584 1.00 92.38 90 LEU A C 1
ATOM 753 O O . LEU A 1 90 ? -0.432 5.436 -4.544 1.00 92.38 90 LEU A O 1
ATOM 757 N N . ILE A 1 91 ? 1.575 5.655 -3.563 1.00 89.19 91 ILE A N 1
ATOM 758 C CA . ILE A 1 91 ? 2.343 5.145 -4.703 1.00 89.19 91 ILE A CA 1
ATOM 759 C C . ILE A 1 91 ? 3.040 3.846 -4.314 1.00 89.19 91 ILE A C 1
ATOM 761 O O . ILE A 1 91 ? 3.665 3.769 -3.253 1.00 89.19 91 ILE A O 1
ATOM 765 N N . GLU A 1 92 ? 2.961 2.851 -5.193 1.00 88.56 92 GLU A N 1
ATOM 766 C CA . GLU A 1 92 ? 3.746 1.624 -5.097 1.00 88.56 92 GLU A CA 1
ATOM 767 C C . GLU A 1 92 ? 5.214 1.901 -5.427 1.00 88.56 92 GLU A C 1
ATOM 769 O O . GLU A 1 92 ? 5.558 2.485 -6.458 1.00 88.56 92 GLU A O 1
ATOM 774 N N . ARG A 1 93 ? 6.117 1.480 -4.546 1.00 82.88 93 ARG A N 1
ATOM 775 C CA . ARG A 1 93 ? 7.551 1.638 -4.747 1.00 82.88 93 ARG A CA 1
ATOM 776 C C . ARG A 1 93 ? 8.086 0.454 -5.552 1.00 82.88 93 ARG A C 1
ATOM 778 O O . ARG A 1 93 ? 8.643 -0.488 -4.995 1.00 82.88 93 ARG A O 1
ATOM 785 N N . VAL A 1 94 ? 7.978 0.544 -6.872 1.00 74.69 94 VAL A N 1
ATOM 786 C CA . VAL A 1 94 ? 8.530 -0.453 -7.798 1.00 74.69 94 VAL A CA 1
ATOM 787 C C . VAL A 1 94 ? 10.039 -0.227 -7.962 1.00 74.69 94 VAL A C 1
ATOM 789 O O . VAL A 1 94 ? 10.485 0.347 -8.950 1.00 74.69 94 VAL A O 1
ATOM 792 N N . ASN A 1 95 ? 10.847 -0.622 -6.973 1.00 70.38 95 ASN A N 1
ATOM 793 C CA . ASN A 1 95 ? 12.301 -0.422 -7.072 1.00 70.38 95 ASN A CA 1
ATOM 794 C C . ASN A 1 95 ? 12.929 -1.406 -8.049 1.00 70.38 95 ASN A C 1
ATOM 796 O O . ASN A 1 95 ? 13.570 -0.981 -8.994 1.00 70.38 95 ASN A O 1
ATOM 800 N N . TRP A 1 96 ? 12.696 -2.711 -7.885 1.00 74.56 96 TRP A N 1
ATOM 801 C CA . TRP A 1 96 ? 13.482 -3.721 -8.600 1.00 74.56 96 TRP A CA 1
ATOM 802 C C . TRP A 1 96 ? 13.333 -3.641 -10.117 1.00 74.56 96 TRP A C 1
ATOM 804 O O . TRP A 1 96 ? 14.328 -3.712 -10.831 1.00 74.56 96 TRP A O 1
ATOM 814 N N . ARG A 1 97 ? 12.113 -3.417 -10.623 1.00 78.06 97 ARG A N 1
ATOM 815 C CA . ARG A 1 97 ? 11.893 -3.235 -12.065 1.00 78.06 97 ARG A CA 1
ATOM 816 C C . ARG A 1 97 ? 12.532 -1.940 -12.566 1.00 78.06 97 ARG A C 1
ATOM 818 O O . ARG A 1 97 ? 13.166 -1.957 -13.613 1.00 78.06 97 ARG A O 1
ATOM 825 N N . CYS A 1 98 ? 12.399 -0.837 -11.831 1.00 80.31 98 CYS A N 1
ATOM 826 C CA . CYS A 1 98 ? 13.021 0.436 -12.198 1.00 80.31 98 CYS A CA 1
ATOM 827 C C . CYS A 1 98 ? 14.553 0.353 -12.171 1.00 80.31 98 CYS A C 1
ATOM 829 O O . CYS A 1 98 ? 15.197 0.831 -13.101 1.00 80.31 98 CYS A O 1
ATOM 831 N N . ASP A 1 99 ? 15.129 -0.280 -11.152 1.00 84.50 99 ASP A N 1
ATOM 832 C CA . ASP A 1 99 ? 16.569 -0.486 -10.992 1.00 84.50 99 ASP A CA 1
ATOM 833 C C . ASP A 1 99 ? 17.108 -1.387 -12.108 1.00 84.50 99 ASP A C 1
ATOM 835 O O . ASP A 1 99 ? 18.115 -1.067 -12.742 1.00 84.50 99 ASP A O 1
ATOM 839 N N . TYR A 1 100 ? 16.389 -2.469 -12.419 1.00 86.12 100 TYR A N 1
ATOM 840 C CA . TYR A 1 100 ? 16.697 -3.349 -13.542 1.00 86.12 100 TYR A CA 1
ATOM 841 C C . TYR A 1 100 ? 16.666 -2.595 -14.876 1.00 86.12 100 TYR A C 1
ATOM 843 O O . TYR A 1 100 ? 17.643 -2.621 -15.622 1.00 86.12 100 TYR A O 1
ATOM 851 N N . LEU A 1 101 ? 15.586 -1.861 -15.165 1.00 87.69 101 LEU A N 1
ATOM 852 C CA . LEU A 1 101 ? 15.455 -1.089 -16.404 1.00 87.69 101 LEU A CA 1
ATOM 853 C C . LEU A 1 101 ? 16.529 0.002 -16.516 1.00 87.69 101 LEU A C 1
ATOM 855 O O . LEU A 1 101 ? 17.079 0.208 -17.598 1.00 87.69 101 LEU A O 1
ATOM 859 N N . GLN A 1 102 ? 16.882 0.665 -15.411 1.00 88.69 102 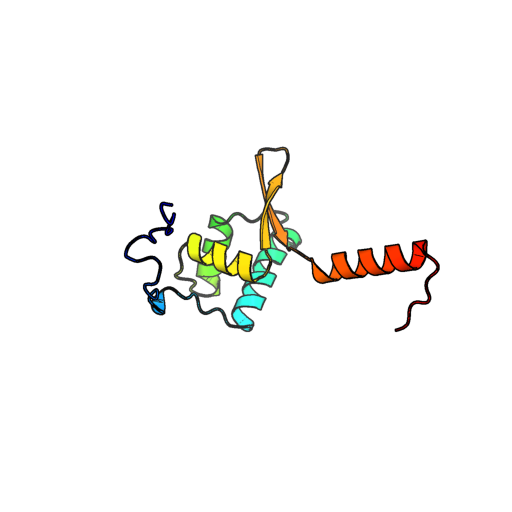GLN A N 1
ATOM 860 C CA . GLN A 1 102 ? 17.995 1.615 -15.375 1.00 88.69 102 GLN A CA 1
ATOM 861 C C . GLN A 1 102 ? 19.336 0.934 -15.663 1.00 88.69 102 GLN A C 1
ATOM 863 O O . GLN A 1 102 ? 20.133 1.469 -16.436 1.00 88.69 102 GLN A O 1
ATOM 868 N N . LYS A 1 103 ? 19.582 -0.252 -15.092 1.00 89.00 103 LYS A N 1
ATOM 869 C CA . LYS A 1 103 ? 20.797 -1.038 -15.343 1.00 89.00 103 LYS A CA 1
ATOM 870 C C . LYS A 1 103 ? 20.892 -1.448 -16.813 1.00 89.00 103 LYS A C 1
ATOM 872 O O . LYS A 1 103 ? 21.919 -1.204 -17.441 1.00 89.00 103 LYS A O 1
ATOM 877 N N . ILE A 1 104 ? 19.805 -1.964 -17.389 1.00 89.44 104 ILE A N 1
ATOM 878 C CA . ILE A 1 104 ? 19.720 -2.309 -18.815 1.00 89.44 104 ILE A CA 1
ATOM 879 C C . ILE A 1 104 ? 19.964 -1.080 -19.695 1.00 89.44 104 ILE A C 1
ATOM 881 O O . ILE A 1 104 ? 20.751 -1.148 -20.636 1.00 89.44 104 ILE A O 1
ATOM 885 N N . ARG A 1 105 ? 19.349 0.067 -19.379 1.00 90.56 105 ARG A N 1
ATOM 886 C CA . ARG A 1 105 ? 19.561 1.316 -20.125 1.00 90.56 105 ARG A CA 1
ATOM 887 C C . ARG A 1 105 ? 21.032 1.747 -20.115 1.00 90.56 105 ARG A C 1
ATOM 889 O O . ARG A 1 105 ? 21.546 2.121 -21.166 1.00 90.56 105 ARG A O 1
ATOM 896 N N . ARG A 1 106 ? 21.716 1.666 -18.967 1.00 90.31 106 ARG A N 1
ATOM 897 C CA . ARG A 1 106 ? 23.155 1.975 -18.853 1.00 90.31 106 ARG A CA 1
ATOM 898 C C . ARG A 1 106 ? 24.015 1.013 -19.674 1.00 90.31 106 ARG A C 1
ATOM 900 O O . ARG A 1 106 ? 24.878 1.466 -20.414 1.00 90.31 106 ARG A O 1
ATOM 907 N N . LEU A 1 107 ? 23.746 -0.292 -19.596 1.00 89.00 107 LEU A N 1
ATOM 908 C CA . LEU A 1 107 ? 24.475 -1.306 -20.368 1.00 89.00 107 LEU A CA 1
ATOM 909 C C . LEU A 1 107 ? 24.338 -1.087 -21.882 1.00 89.00 107 LEU A C 1
ATOM 911 O O . LEU A 1 107 ? 25.332 -1.162 -22.599 1.00 89.00 107 LEU A O 1
ATOM 915 N N . ARG A 1 108 ? 23.132 -0.737 -22.357 1.00 86.69 108 ARG A N 1
ATOM 916 C CA . ARG A 1 108 ? 22.883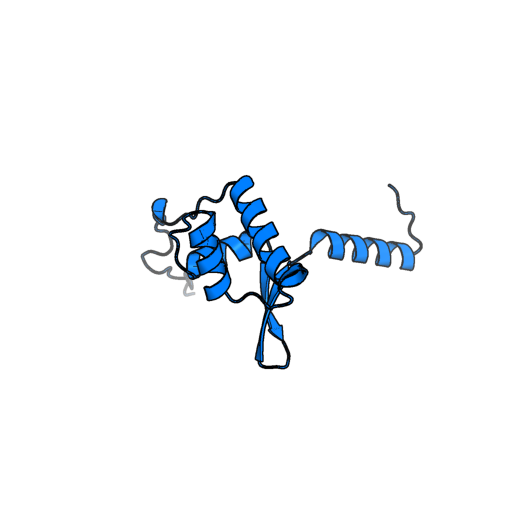 -0.388 -23.767 1.00 86.69 108 ARG A CA 1
ATOM 917 C C . ARG A 1 108 ? 23.635 0.875 -24.194 1.00 86.69 108 ARG A C 1
ATOM 919 O O . ARG A 1 108 ? 24.226 0.881 -25.267 1.00 86.69 108 ARG A O 1
ATOM 926 N N . GLY A 1 109 ? 23.647 1.914 -23.354 1.00 87.81 109 GLY A N 1
ATOM 927 C CA . GLY A 1 109 ? 24.414 3.142 -23.610 1.00 87.81 109 GLY A CA 1
ATOM 928 C C . GLY A 1 109 ? 25.921 2.891 -23.705 1.00 87.81 109 GLY A C 1
ATOM 929 O O . GLY A 1 109 ? 26.587 3.445 -24.572 1.00 87.81 109 GLY A O 1
ATOM 930 N N . ASN A 1 110 ? 26.434 1.971 -22.888 1.00 86.00 110 ASN A N 1
ATOM 931 C CA . ASN A 1 110 ? 27.842 1.576 -22.874 1.00 86.00 110 ASN A CA 1
ATOM 932 C C . ASN A 1 110 ? 28.186 0.492 -23.920 1.00 86.00 110 ASN A C 1
ATOM 934 O O . ASN A 1 110 ? 29.276 -0.073 -23.862 1.00 86.00 110 ASN A O 1
ATOM 938 N N . LYS A 1 111 ? 27.260 0.150 -24.838 1.00 80.62 111 LYS A N 1
ATOM 939 C CA . LYS A 1 111 ? 27.389 -0.925 -25.850 1.00 80.62 111 LYS A CA 1
ATOM 940 C C . LYS A 1 111 ? 27.844 -2.282 -25.280 1.00 80.62 111 LYS A C 1
ATOM 942 O O . LYS A 1 111 ? 28.433 -3.098 -25.983 1.00 80.62 111 LYS A O 1
ATOM 947 N N . SER A 1 112 ? 27.583 -2.534 -24.000 1.00 73.00 112 SER A N 1
ATOM 948 C CA . SER A 1 112 ? 27.979 -3.774 -23.332 1.00 73.00 112 SER A CA 1
ATOM 949 C C . SER A 1 112 ? 27.055 -4.922 -23.750 1.00 73.00 112 SER A C 1
ATOM 951 O O . SER A 1 112 ? 25.846 -4.726 -23.888 1.00 73.00 112 SER A O 1
ATOM 953 N N . LYS A 1 113 ? 27.605 -6.130 -23.933 1.00 75.00 113 LYS A N 1
ATOM 954 C CA . LYS A 1 113 ? 26.812 -7.329 -24.251 1.00 75.00 113 LYS A CA 1
ATOM 955 C C . LYS A 1 113 ? 25.874 -7.655 -23.084 1.00 75.00 113 LYS A C 1
ATOM 957 O O . LYS A 1 113 ? 26.317 -7.784 -21.945 1.00 75.00 113 LYS A O 1
ATOM 962 N N . ILE A 1 114 ? 24.581 -7.769 -23.377 1.00 77.81 114 ILE A N 1
ATOM 963 C CA . ILE A 1 114 ? 23.553 -8.175 -22.414 1.00 77.81 114 ILE A CA 1
ATOM 964 C C . ILE A 1 114 ? 23.297 -9.661 -22.639 1.00 77.81 114 ILE A C 1
ATOM 966 O O . ILE A 1 114 ? 22.908 -10.053 -23.737 1.00 77.81 114 ILE A O 1
ATOM 970 N N . PHE A 1 115 ? 23.545 -10.461 -21.607 1.00 74.12 115 PHE A N 1
ATOM 971 C CA . PHE A 1 115 ? 23.236 -11.888 -21.582 1.00 74.12 115 PHE A CA 1
ATOM 972 C C . PHE A 1 115 ? 21.913 -12.089 -20.835 1.00 74.12 115 PHE A C 1
ATOM 974 O O . PHE A 1 115 ? 21.651 -11.368 -19.866 1.00 74.12 115 PHE A O 1
ATOM 981 N N . TYR A 1 116 ? 21.084 -13.005 -21.333 1.00 68.88 116 TYR A N 1
ATOM 982 C CA . TYR A 1 116 ? 19.742 -13.307 -20.832 1.00 68.88 116 TYR A CA 1
ATOM 983 C C . TYR A 1 116 ? 19.739 -14.651 -20.119 1.00 68.88 116 TYR A C 1
ATOM 985 O O . TYR A 1 116 ? 20.439 -15.558 -20.624 1.00 68.88 116 TYR A O 1
#

Radius of gyration: 20.69 Å; chains: 1; bounding box: 56×34×55 Å